Protein AF-A0A2K4W4Q0-F1 (afdb_monomer)

Mean predicted aligned error: 4.91 Å

Nearest PDB structures (foldseek):
  5owv-assembly1_D  TM=2.618E-01  e=3.590E+00  Campylobacter jejuni
  6npe-assembly1_B  TM=1.685E-01  e=2.615E+00  Homo sapiens
  5j5s-assembly2_B  TM=1.802E-01  e=4.928E+00  Gallus gallus
  4j0d-assembly1_A  TM=1.577E-01  e=2.615E+00  Lactiplantibacillus plantarum
  5d10-assembly2_B  TM=1.832E-01  e=9.896E+00  Gallus gallus

Secondary structure (DSSP, 8-state):
-PPPHHHHHHHHHHHHHHHHHHHHTEEEEEEEEPPPTTS-TT--EEEEEEEEEEEEE-TTS-EEEEEEPGGGS-HHHHHHTT---HHHHHHHHHHHHHHHHHHHHHHTT-------S-HHHHT--PPPPPP-HHHHHHHHHTT---HHHHHHHHHHHHHHHHTT-

Sequence (165 aa):
MFATVEDARQELASAFGIELATRYGVAVDLAIHLPNREGDNRNHHAFVMTTTRQVSRDATGLLVMGEKSTIELSDTKRRSVGLGSAADEVVAIRRLWEQMANRALENAGSDARIDSRSLKAQGLDREATMHLGPVASDMERRGKASDRGDGNRKVAVNNAMLEQI

Foldseek 3Di:
DDQDPVSLVVVLQVVLLVVCCVQQQWDWDKDWDQDDPLDPRVPTDMDIDTDQFHWDADPVRDIDGDHGGLLNDQQVVCVVVPHHGNVVVVVVSLVVSQVSVQVSCVVVVHPDGDDSDDCVVVVHPQDDADDCPDVQRVCVSVVHHDPSNVRRVVSVVVRVVVVVD

Radius of gyration: 20.34 Å; Cα contacts (8 Å, |Δi|>4): 170; chains: 1; bounding box: 58×45×54 Å

Solvent-accessible surface area (backbone atoms only — not comparable to full-atom values): 9699 Å² total; per-residue (Å²): 134,84,81,47,74,66,54,52,50,52,48,52,54,50,53,52,45,49,52,51,22,66,75,44,36,25,50,66,50,78,48,80,43,76,37,49,91,90,52,64,76,79,56,64,49,68,51,77,48,64,52,63,28,18,53,48,63,50,99,89,64,48,81,44,80,59,57,67,17,70,72,71,42,54,50,71,59,25,45,77,72,77,41,68,45,46,66,56,48,54,52,50,52,41,49,50,49,28,53,54,51,34,50,52,29,49,77,70,73,42,89,68,77,65,72,75,62,52,49,70,79,71,71,44,95,57,70,80,70,69,86,56,56,73,67,42,49,52,35,47,73,73,74,33,90,34,76,54,56,54,50,35,54,50,39,51,54,54,43,58,56,62,76,73,113

InterPro domains:
  IPR005053 MobA/MobL protein [PF03389] (7-142)

Organism: NCBI:txid663959

pLDDT: mean 93.82, std 7.52, range [46.88, 98.62]

Structure (mmCIF, N/CA/C/O backbone):
data_AF-A0A2K4W4Q0-F1
#
_entry.id   AF-A0A2K4W4Q0-F1
#
loop_
_atom_site.group_PDB
_atom_site.id
_atom_site.type_symbol
_atom_site.label_atom_id
_atom_site.label_alt_id
_atom_site.label_comp_id
_atom_site.label_asym_id
_atom_site.label_entity_id
_atom_site.label_seq_id
_atom_site.pdbx_PDB_ins_code
_atom_site.Cartn_x
_atom_site.Cartn_y
_atom_site.Cartn_z
_atom_site.occupancy
_atom_site.B_iso_or_equiv
_atom_site.auth_seq_id
_atom_site.auth_comp_id
_atom_site.auth_asym_id
_atom_site.auth_atom_id
_atom_site.pdbx_PDB_model_num
ATOM 1 N N . MET A 1 1 ? -5.217 -29.622 -6.051 1.00 46.88 1 MET A N 1
ATOM 2 C CA . MET A 1 1 ? -5.538 -28.570 -7.036 1.00 46.88 1 MET A CA 1
ATOM 3 C C . MET A 1 1 ? -4.560 -27.441 -6.760 1.00 46.88 1 MET A C 1
ATOM 5 O O . MET A 1 1 ? -4.504 -27.018 -5.615 1.00 46.88 1 MET A O 1
ATOM 9 N N . PHE A 1 2 ? -3.690 -27.081 -7.705 1.00 56.66 2 PHE A N 1
ATOM 10 C CA . PHE A 1 2 ? -2.731 -25.987 -7.497 1.00 56.66 2 PHE A CA 1
ATOM 11 C C . PHE A 1 2 ? -3.474 -24.653 -7.640 1.00 56.66 2 PHE A C 1
ATOM 13 O O . PHE A 1 2 ? -4.250 -24.512 -8.585 1.00 56.66 2 PHE A O 1
ATOM 20 N N . ALA A 1 3 ? -3.282 -23.723 -6.700 1.00 67.31 3 ALA A N 1
ATOM 21 C CA . ALA A 1 3 ? -3.865 -22.385 -6.779 1.00 67.31 3 ALA A CA 1
ATOM 22 C C . ALA A 1 3 ? -3.334 -21.657 -8.023 1.00 67.31 3 ALA A C 1
ATOM 24 O O . ALA A 1 3 ? -2.145 -21.748 -8.341 1.00 67.31 3 ALA A O 1
ATOM 25 N N . THR A 1 4 ? -4.210 -20.967 -8.750 1.00 82.94 4 THR A N 1
ATOM 26 C CA . THR A 1 4 ? -3.806 -20.149 -9.897 1.00 82.94 4 THR A CA 1
ATOM 27 C C . THR A 1 4 ? -3.164 -18.840 -9.429 1.00 82.94 4 THR A C 1
ATOM 29 O O . THR A 1 4 ? -3.275 -18.444 -8.270 1.00 82.94 4 THR A O 1
ATOM 32 N N . VAL A 1 5 ? -2.500 -18.123 -10.341 1.00 78.94 5 VAL A N 1
ATOM 33 C CA . VAL A 1 5 ? -1.962 -16.783 -10.038 1.00 78.94 5 VAL A CA 1
ATOM 34 C C . VAL A 1 5 ? -3.079 -15.805 -9.649 1.00 78.94 5 VAL A C 1
ATOM 36 O O . VAL A 1 5 ? -2.856 -14.939 -8.807 1.00 78.94 5 VAL A O 1
ATOM 39 N N . GLU A 1 6 ? -4.273 -15.942 -10.231 1.00 82.38 6 GLU A N 1
ATOM 40 C CA . GLU A 1 6 ? -5.430 -15.117 -9.865 1.00 82.38 6 GLU A CA 1
ATOM 41 C C . GLU A 1 6 ? -5.891 -15.422 -8.434 1.00 82.38 6 GLU A C 1
ATOM 43 O O . GLU A 1 6 ? -6.059 -14.497 -7.639 1.00 82.38 6 GLU A O 1
ATOM 48 N N . ASP A 1 7 ? -5.965 -16.708 -8.069 1.00 86.94 7 ASP A N 1
ATOM 49 C CA . ASP A 1 7 ? -6.290 -17.129 -6.700 1.00 86.94 7 ASP A CA 1
ATOM 50 C C . ASP A 1 7 ? -5.276 -16.559 -5.696 1.00 86.94 7 ASP A C 1
ATOM 52 O O . ASP A 1 7 ? -5.662 -16.017 -4.663 1.00 86.94 7 ASP A O 1
ATOM 56 N N . ALA A 1 8 ? -3.981 -16.588 -6.031 1.00 91.50 8 ALA A N 1
ATOM 57 C CA . ALA A 1 8 ? -2.923 -16.039 -5.183 1.00 91.50 8 ALA A CA 1
ATOM 58 C C . ALA A 1 8 ? -3.021 -14.509 -5.014 1.00 91.50 8 ALA A C 1
ATOM 60 O O . ALA A 1 8 ? -2.744 -13.980 -3.934 1.00 91.50 8 ALA A O 1
ATOM 61 N N . ARG A 1 9 ? -3.434 -13.770 -6.056 1.00 92.81 9 ARG A N 1
ATOM 62 C CA . ARG A 1 9 ? -3.687 -12.319 -5.956 1.00 92.81 9 ARG A CA 1
ATOM 63 C C . ARG A 1 9 ? -4.874 -12.028 -5.050 1.00 92.81 9 ARG A C 1
ATOM 65 O O . ARG A 1 9 ? -4.779 -11.140 -4.200 1.00 92.81 9 ARG A O 1
ATOM 72 N N . GLN A 1 10 ? -5.969 -12.766 -5.226 1.00 94.69 10 GLN A N 1
ATOM 73 C CA . GLN A 1 10 ? -7.157 -12.627 -4.393 1.00 94.69 10 GLN A CA 1
ATOM 74 C C . GLN A 1 10 ? -6.855 -12.950 -2.930 1.00 94.69 10 GLN A C 1
ATOM 76 O O . GLN A 1 10 ? -7.266 -12.197 -2.045 1.00 94.69 10 GLN A O 1
ATOM 81 N N . GLU A 1 11 ? -6.103 -14.017 -2.674 1.00 96.12 11 GLU A N 1
ATOM 82 C CA . GLU A 1 11 ? -5.683 -14.414 -1.335 1.00 96.12 11 GLU A CA 1
ATOM 83 C C . GLU A 1 11 ? -4.823 -13.331 -0.674 1.00 96.12 11 GLU A C 1
ATOM 85 O O . GLU A 1 11 ? -5.154 -12.883 0.423 1.00 96.12 11 GLU A O 1
ATOM 90 N N . LEU A 1 12 ? -3.783 -12.833 -1.356 1.00 97.56 12 LEU A N 1
ATOM 91 C CA . LEU A 1 12 ? -2.916 -11.774 -0.830 1.00 97.56 12 LEU A CA 1
ATOM 92 C C . LEU A 1 12 ? -3.702 -10.495 -0.505 1.00 97.56 12 LEU A C 1
ATOM 94 O O . LEU A 1 12 ? -3.528 -9.914 0.569 1.00 97.56 12 LEU A O 1
ATOM 98 N N . ALA A 1 13 ? -4.567 -10.048 -1.419 1.00 97.62 13 ALA A N 1
ATOM 99 C CA . ALA A 1 13 ? -5.358 -8.836 -1.226 1.00 97.62 13 ALA A CA 1
ATOM 100 C C . ALA A 1 13 ? -6.370 -8.992 -0.076 1.00 97.62 13 ALA A C 1
ATOM 102 O O . ALA A 1 13 ? -6.521 -8.082 0.741 1.00 97.62 13 ALA A O 1
ATOM 103 N N . SER A 1 14 ? -7.012 -10.161 0.028 1.00 97.75 14 SER A N 1
ATOM 104 C CA . SER A 1 14 ? -7.953 -10.478 1.111 1.00 97.75 14 SER A CA 1
ATOM 105 C C . SER A 1 14 ? -7.244 -10.549 2.460 1.00 97.75 14 SER A C 1
ATOM 107 O O . SER A 1 14 ? -7.706 -9.944 3.425 1.00 97.75 14 SER A O 1
ATOM 109 N N . ALA A 1 15 ? -6.093 -11.222 2.523 1.00 98.31 15 ALA A N 1
ATOM 110 C CA . ALA A 1 15 ? -5.276 -11.302 3.728 1.00 98.31 15 ALA A CA 1
ATOM 111 C C . ALA A 1 15 ? -4.837 -9.908 4.191 1.00 98.31 15 ALA A C 1
ATOM 113 O O . ALA A 1 15 ? -4.958 -9.587 5.370 1.00 98.31 15 ALA A O 1
ATOM 114 N N . PHE A 1 16 ? -4.401 -9.043 3.271 1.00 98.62 16 PHE A N 1
ATOM 115 C CA . PHE A 1 16 ? -4.043 -7.667 3.611 1.00 98.62 16 PHE A CA 1
ATOM 116 C C . PHE A 1 16 ? -5.245 -6.876 4.146 1.00 98.62 16 PHE A C 1
ATOM 118 O O . PHE A 1 16 ? -5.125 -6.181 5.153 1.00 98.62 16 PHE A O 1
ATOM 125 N N . GLY A 1 17 ? -6.425 -7.024 3.535 1.00 98.44 17 GLY A N 1
ATOM 126 C CA . GLY A 1 17 ? -7.665 -6.438 4.050 1.00 98.44 17 GLY A CA 1
ATOM 127 C C . GLY A 1 17 ? -8.005 -6.912 5.469 1.00 98.44 17 GLY A C 1
ATOM 128 O O . GLY A 1 17 ? -8.353 -6.095 6.321 1.00 98.44 17 GLY A O 1
ATOM 129 N N . ILE A 1 18 ? -7.841 -8.207 5.755 1.00 98.50 18 ILE A N 1
ATOM 130 C CA . ILE A 1 18 ? -8.062 -8.795 7.086 1.00 98.50 18 ILE A CA 1
ATOM 131 C C . ILE A 1 18 ? -7.073 -8.239 8.117 1.00 98.50 18 ILE A C 1
ATOM 133 O O . ILE A 1 18 ? -7.482 -7.920 9.235 1.00 98.50 18 ILE A O 1
ATOM 137 N N . GLU A 1 19 ? -5.800 -8.075 7.757 1.00 98.50 19 GLU A N 1
ATOM 138 C CA . GLU A 1 19 ? -4.798 -7.461 8.635 1.00 98.50 19 GLU A CA 1
ATOM 139 C C . GLU A 1 19 ? -5.187 -6.024 9.007 1.00 98.50 19 GLU A C 1
ATOM 141 O O . GLU A 1 19 ? -5.144 -5.649 10.179 1.00 98.50 19 GLU A O 1
ATOM 146 N N . LEU A 1 20 ? -5.649 -5.221 8.040 1.00 98.31 20 LEU A N 1
ATOM 147 C CA . LEU A 1 20 ? -6.124 -3.859 8.313 1.00 98.31 20 LEU A CA 1
ATOM 148 C C . LEU A 1 20 ? -7.388 -3.857 9.185 1.00 98.31 20 LEU A C 1
ATOM 150 O O . LEU A 1 20 ? -7.468 -3.082 10.142 1.00 98.31 20 LEU A O 1
ATOM 154 N N . ALA A 1 21 ? -8.351 -4.736 8.891 1.00 98.19 21 ALA A N 1
ATOM 155 C CA . ALA A 1 21 ? -9.571 -4.890 9.682 1.00 98.19 21 ALA A CA 1
ATOM 156 C C . ALA A 1 21 ? -9.245 -5.239 11.141 1.00 98.19 21 ALA A C 1
ATOM 158 O O . ALA A 1 21 ? -9.749 -4.600 12.062 1.00 98.19 21 ALA A O 1
ATOM 159 N N . THR A 1 22 ? -8.345 -6.201 11.347 1.00 97.75 22 THR A N 1
ATOM 160 C CA . THR A 1 22 ? -7.919 -6.674 12.670 1.00 97.75 22 THR A CA 1
ATOM 161 C C . THR A 1 22 ? -7.158 -5.592 13.426 1.00 97.75 22 THR A C 1
ATOM 163 O O . THR A 1 22 ? -7.452 -5.312 14.587 1.00 97.75 22 THR A O 1
ATOM 166 N N . ARG A 1 23 ? -6.202 -4.939 12.761 1.00 96.88 23 ARG A N 1
ATOM 167 C CA . ARG A 1 23 ? -5.330 -3.931 13.368 1.00 96.88 23 ARG A CA 1
ATOM 168 C C . ARG A 1 23 ? -6.079 -2.677 13.799 1.00 96.88 23 ARG A C 1
ATOM 170 O O . ARG A 1 23 ? -5.764 -2.107 14.842 1.00 96.88 23 ARG A O 1
ATOM 177 N N . TYR A 1 24 ? -7.038 -2.226 12.993 1.00 97.31 24 TYR A N 1
ATOM 178 C CA . TYR A 1 24 ? -7.739 -0.963 13.231 1.00 97.31 24 TYR A CA 1
ATOM 179 C C . TYR A 1 24 ? -9.161 -1.139 13.758 1.00 97.31 24 TYR A C 1
ATOM 181 O O . TYR A 1 24 ? -9.772 -0.143 14.145 1.00 97.31 24 TYR A O 1
ATOM 189 N N . GLY A 1 25 ? -9.675 -2.370 13.805 1.00 97.88 25 GLY A N 1
ATOM 190 C CA . GLY A 1 25 ? -11.046 -2.685 14.201 1.00 97.88 25 GLY A CA 1
ATOM 191 C C . GLY A 1 25 ? -12.087 -2.182 13.202 1.00 97.88 25 GLY A C 1
ATOM 192 O O . GLY A 1 25 ? -13.197 -1.868 13.609 1.00 97.88 25 GLY A O 1
ATOM 193 N N . VAL A 1 26 ? -11.730 -2.020 11.928 1.00 98.19 26 VAL A N 1
ATOM 194 C CA . VAL A 1 26 ? -12.567 -1.392 10.888 1.00 98.19 26 VAL A CA 1
ATOM 195 C C . VAL A 1 26 ? -13.234 -2.435 9.997 1.00 98.19 26 VAL A C 1
ATOM 197 O O . VAL A 1 26 ? -12.730 -3.547 9.850 1.00 98.19 26 VAL A O 1
ATOM 200 N N . ALA A 1 27 ? -14.342 -2.064 9.352 1.00 97.75 27 ALA A N 1
ATOM 201 C CA . ALA A 1 27 ? -14.829 -2.825 8.207 1.00 97.75 27 ALA A CA 1
ATOM 202 C C . ALA A 1 27 ? -14.011 -2.457 6.963 1.00 97.75 27 ALA A C 1
ATOM 204 O O . ALA A 1 27 ? -13.596 -1.305 6.804 1.00 97.75 27 ALA A O 1
ATOM 205 N N . VAL A 1 28 ? -13.797 -3.442 6.092 1.00 98.25 28 VAL A N 1
ATOM 206 C CA . VAL A 1 28 ? -13.009 -3.309 4.866 1.00 98.25 28 VAL A CA 1
ATOM 207 C C . VAL A 1 28 ? -13.844 -3.778 3.684 1.00 98.25 28 VAL A C 1
ATOM 209 O O . VAL A 1 28 ? -14.395 -4.876 3.708 1.00 98.25 28 VAL A O 1
ATOM 212 N N . ASP A 1 29 ? -13.915 -2.936 2.663 1.00 98.25 29 ASP A N 1
ATOM 213 C CA . ASP A 1 29 ? -14.424 -3.255 1.337 1.00 98.25 29 ASP A CA 1
ATOM 214 C C . ASP A 1 29 ? -13.232 -3.390 0.378 1.00 98.25 29 ASP A C 1
ATOM 216 O O . ASP A 1 29 ? -12.337 -2.537 0.357 1.00 98.25 29 ASP A O 1
ATOM 220 N N . LEU A 1 30 ? -13.189 -4.492 -0.369 1.00 97.75 30 LEU A N 1
ATOM 221 C CA . LEU A 1 30 ? -12.066 -4.879 -1.218 1.00 97.75 30 LEU A CA 1
ATOM 222 C C . LEU A 1 30 ? -12.554 -5.110 -2.648 1.00 97.75 30 LEU A C 1
ATOM 224 O O . LEU A 1 30 ? -13.323 -6.034 -2.905 1.00 97.75 30 LEU A O 1
ATOM 228 N N . ALA A 1 31 ? -12.027 -4.328 -3.589 1.00 97.00 31 ALA A N 1
ATOM 229 C CA . ALA A 1 31 ? -12.278 -4.498 -5.016 1.00 97.00 31 ALA A CA 1
ATOM 230 C C . ALA A 1 31 ? -10.966 -4.767 -5.756 1.00 97.00 31 ALA A C 1
ATOM 232 O O . ALA A 1 31 ? -10.075 -3.919 -5.782 1.00 97.00 31 ALA A O 1
ATOM 233 N N . ILE A 1 32 ? -10.843 -5.946 -6.368 1.00 94.12 32 ILE A N 1
ATOM 234 C CA . ILE A 1 32 ? -9.663 -6.353 -7.140 1.00 94.12 32 ILE A CA 1
ATOM 235 C C . ILE A 1 32 ? -9.952 -6.126 -8.618 1.00 94.12 32 ILE A C 1
ATOM 237 O O . ILE A 1 32 ? -10.963 -6.590 -9.142 1.00 94.12 32 ILE A O 1
ATOM 241 N N . HIS A 1 33 ? -9.082 -5.380 -9.288 1.00 91.94 33 HIS A N 1
ATOM 242 C CA . HIS A 1 33 ? -9.261 -4.978 -10.673 1.00 91.94 33 HIS A CA 1
ATOM 243 C C . HIS A 1 33 ? -8.250 -5.665 -11.583 1.00 91.94 33 HIS A C 1
ATOM 245 O O . HIS A 1 33 ? -7.041 -5.697 -11.322 1.00 91.94 33 HIS A O 1
ATOM 251 N N . LEU A 1 34 ? -8.764 -6.139 -12.715 1.00 90.31 34 LEU A N 1
ATOM 252 C CA . LEU A 1 34 ? -7.935 -6.552 -13.831 1.00 90.31 34 LEU A CA 1
ATOM 253 C C . LEU A 1 34 ? -7.283 -5.327 -14.497 1.00 90.31 34 LEU A C 1
ATOM 255 O O . LEU A 1 34 ? -7.840 -4.222 -14.467 1.00 90.31 34 LEU A O 1
ATOM 259 N N . PRO A 1 35 ? -6.116 -5.513 -15.131 1.00 88.88 35 PRO A N 1
ATOM 260 C CA . PRO A 1 35 ? -5.496 -4.498 -15.962 1.00 88.88 35 PRO A CA 1
ATOM 261 C C . PRO A 1 35 ? -6.463 -3.968 -17.025 1.00 88.88 35 PRO A C 1
ATOM 263 O O . PRO A 1 35 ? -7.280 -4.704 -17.581 1.00 88.88 35 PRO A O 1
ATOM 266 N N . ASN A 1 36 ? -6.347 -2.679 -17.348 1.00 83.19 36 ASN A N 1
ATOM 267 C CA . ASN A 1 36 ? -7.128 -2.105 -18.439 1.00 83.19 36 ASN A CA 1
ATOM 268 C C . ASN A 1 36 ? -6.695 -2.739 -19.772 1.00 83.19 36 ASN A C 1
ATOM 270 O O . ASN A 1 36 ? -5.503 -2.790 -20.068 1.00 83.19 36 ASN A O 1
ATOM 274 N N . ARG A 1 37 ? -7.666 -3.154 -20.596 1.00 80.12 37 ARG A N 1
ATOM 275 C CA . ARG A 1 37 ? -7.444 -3.759 -21.920 1.00 80.12 37 ARG A CA 1
ATOM 276 C C . ARG A 1 37 ? -6.587 -2.898 -22.856 1.00 80.12 37 ARG A C 1
ATOM 278 O O . ARG A 1 37 ? -5.877 -3.437 -23.693 1.00 80.12 37 ARG A O 1
ATOM 285 N N . GLU A 1 38 ? -6.671 -1.579 -22.727 1.00 78.62 38 GLU A N 1
ATOM 286 C CA . GLU A 1 38 ? -5.914 -0.611 -23.536 1.00 78.62 38 GLU A CA 1
ATOM 287 C C . GLU A 1 38 ? -4.715 -0.012 -22.780 1.00 78.62 38 GLU A C 1
ATOM 289 O O . GLU A 1 38 ? -4.084 0.934 -23.254 1.00 78.62 38 GLU A O 1
ATOM 294 N N . GLY A 1 39 ? -4.436 -0.504 -21.571 1.00 74.88 39 GLY A N 1
ATOM 295 C CA . GLY A 1 39 ? -3.323 -0.076 -20.731 1.00 74.88 39 GLY A CA 1
ATOM 296 C C . GLY A 1 39 ? -2.232 -1.138 -20.618 1.00 74.88 39 GLY A C 1
ATOM 297 O O . GLY A 1 39 ? -2.196 -2.112 -21.364 1.00 74.88 39 GLY A O 1
ATOM 298 N N . ASP A 1 40 ? -1.337 -0.947 -19.651 1.00 80.2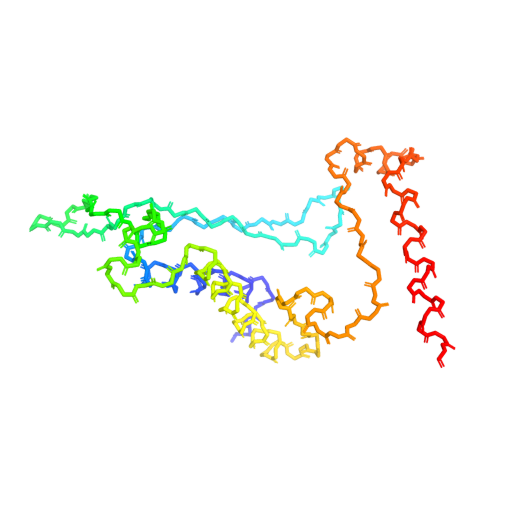5 40 ASP A N 1
ATOM 299 C CA . ASP A 1 40 ? -0.348 -1.964 -19.300 1.00 80.25 40 ASP A CA 1
ATOM 300 C C . ASP A 1 40 ? -1.058 -3.182 -18.691 1.00 80.25 40 ASP A C 1
ATOM 302 O O . ASP A 1 40 ? -1.660 -3.084 -17.617 1.00 80.25 40 ASP A O 1
ATOM 306 N N . ASN A 1 41 ? -0.965 -4.326 -19.370 1.00 86.12 41 ASN A N 1
ATOM 307 C CA . ASN A 1 41 ? -1.592 -5.583 -18.965 1.00 86.12 41 ASN A CA 1
ATOM 308 C C . ASN A 1 41 ? -0.968 -6.210 -17.705 1.00 86.12 41 ASN A C 1
ATOM 310 O O . ASN A 1 41 ? -1.410 -7.268 -17.272 1.00 86.12 41 ASN A O 1
ATOM 314 N N . ARG A 1 42 ? 0.046 -5.579 -17.104 1.00 86.50 42 ARG A N 1
ATOM 315 C CA . ARG A 1 42 ? 0.665 -6.009 -15.843 1.00 86.50 42 ARG A CA 1
ATOM 316 C C . ARG A 1 42 ? 0.070 -5.307 -14.623 1.00 86.50 42 ARG A C 1
ATOM 318 O O . ARG A 1 42 ? 0.288 -5.765 -13.503 1.00 86.50 42 ARG A O 1
ATOM 325 N N . ASN A 1 43 ? -0.677 -4.214 -14.807 1.00 89.12 43 ASN A N 1
ATOM 326 C CA . ASN A 1 43 ? -1.163 -3.363 -13.715 1.00 89.12 43 ASN A CA 1
ATOM 327 C C . ASN A 1 43 ? -2.421 -3.921 -13.014 1.00 89.12 43 ASN A C 1
ATOM 329 O O . ASN A 1 43 ? -3.493 -3.309 -13.032 1.00 89.12 43 ASN A O 1
ATOM 333 N N . HIS A 1 44 ? -2.284 -5.091 -12.390 1.00 91.88 44 HIS A N 1
ATOM 334 C CA . HIS A 1 44 ? -3.272 -5.613 -11.445 1.00 91.88 44 HIS A CA 1
ATOM 335 C C . HIS A 1 44 ? -3.214 -4.792 -10.155 1.00 91.88 44 HIS A C 1
ATOM 337 O O . HIS A 1 44 ? -2.140 -4.619 -9.578 1.00 91.88 44 HIS A O 1
ATOM 343 N N . HIS A 1 45 ? -4.358 -4.300 -9.693 1.00 94.31 45 HIS A N 1
ATOM 344 C CA . HIS A 1 45 ? -4.438 -3.459 -8.502 1.00 94.31 45 HIS A CA 1
ATOM 345 C C . HIS A 1 45 ? -5.720 -3.739 -7.728 1.00 94.31 45 HIS A C 1
ATOM 347 O O . HIS A 1 45 ? -6.682 -4.275 -8.272 1.00 94.31 45 HIS A O 1
ATOM 353 N N . ALA A 1 46 ? -5.727 -3.366 -6.452 1.00 96.06 46 ALA A N 1
ATOM 354 C CA . ALA A 1 46 ? -6.900 -3.476 -5.604 1.00 96.06 46 ALA A CA 1
ATOM 355 C C . ALA A 1 46 ? -7.194 -2.139 -4.924 1.00 96.06 46 ALA A C 1
ATOM 357 O O . ALA A 1 46 ? -6.279 -1.427 -4.503 1.00 96.06 46 ALA A O 1
ATOM 358 N N . PHE A 1 47 ? -8.477 -1.821 -4.803 1.00 97.44 47 PHE A N 1
ATOM 359 C CA . PHE A 1 47 ? -8.970 -0.774 -3.926 1.00 97.44 47 PHE A CA 1
ATOM 360 C C . PHE A 1 47 ? -9.344 -1.400 -2.589 1.00 97.44 47 PHE A C 1
ATOM 362 O O . PHE A 1 47 ? -10.112 -2.357 -2.543 1.00 97.44 47 PHE A O 1
ATOM 369 N N . VAL A 1 48 ? -8.787 -0.847 -1.512 1.00 97.56 48 VAL A N 1
ATOM 370 C CA . VAL A 1 48 ? -9.082 -1.245 -0.135 1.00 97.56 48 VAL A CA 1
ATOM 371 C C . VAL A 1 48 ? -9.681 -0.035 0.560 1.00 97.56 48 VAL A C 1
ATOM 373 O O . VAL A 1 48 ? -8.972 0.918 0.883 1.00 97.56 48 VAL A O 1
ATOM 376 N N . MET A 1 49 ? -10.996 -0.039 0.729 1.00 98.12 49 MET A N 1
ATOM 377 C CA . MET A 1 49 ? -11.722 1.035 1.392 1.00 98.12 49 MET A CA 1
ATOM 378 C C . MET A 1 49 ? -12.056 0.598 2.811 1.00 98.12 49 MET A C 1
ATOM 380 O O . MET A 1 49 ? -12.596 -0.482 3.025 1.00 98.12 49 MET A O 1
ATOM 384 N N . THR A 1 50 ? -11.745 1.439 3.791 1.00 98.25 50 THR A N 1
ATOM 385 C CA . THR A 1 50 ? -12.010 1.139 5.198 1.00 98.25 50 THR A CA 1
ATOM 386 C C . THR A 1 50 ? -12.996 2.132 5.782 1.00 98.25 50 THR A C 1
ATOM 388 O O . THR A 1 50 ? -13.013 3.307 5.407 1.00 98.25 50 THR A O 1
ATOM 391 N N . THR A 1 51 ? -13.789 1.702 6.758 1.00 98.25 51 THR A N 1
ATOM 392 C CA . THR A 1 51 ? -14.526 2.653 7.594 1.00 98.25 51 THR A CA 1
ATOM 393 C C . THR A 1 51 ? -13.548 3.511 8.399 1.00 98.25 51 THR A C 1
ATOM 395 O O . THR A 1 51 ? -12.490 3.050 8.819 1.00 98.25 51 THR A O 1
ATOM 398 N N . THR A 1 52 ? -13.908 4.769 8.665 1.00 97.94 52 THR A N 1
ATOM 399 C CA . THR A 1 52 ? -13.094 5.666 9.513 1.00 97.94 52 THR A CA 1
ATOM 400 C C . THR A 1 52 ? -13.305 5.427 11.011 1.00 97.94 52 THR A C 1
ATOM 402 O O . THR A 1 52 ? -12.627 6.000 11.867 1.00 97.94 52 THR A O 1
ATOM 405 N N . ARG A 1 53 ? -14.286 4.586 11.345 1.00 98.44 53 ARG A N 1
ATOM 406 C CA . ARG A 1 53 ? -14.645 4.187 12.702 1.00 98.44 53 ARG A CA 1
ATOM 407 C C . ARG A 1 53 ? -14.506 2.690 12.863 1.00 98.44 53 ARG A C 1
ATOM 409 O O . ARG A 1 53 ? -14.657 1.935 11.899 1.00 98.44 53 ARG A O 1
ATOM 416 N N . GLN A 1 54 ? -14.238 2.301 14.099 1.00 98.44 54 GLN A N 1
ATOM 417 C CA . GLN A 1 54 ? -14.265 0.912 14.505 1.00 98.44 54 GLN A CA 1
ATOM 418 C C . GLN A 1 54 ? -15.675 0.349 14.353 1.00 98.44 54 GLN A C 1
ATOM 420 O O . GLN A 1 54 ? -16.655 1.075 14.521 1.00 98.44 54 GLN A O 1
ATOM 425 N N . VAL A 1 55 ? -15.772 -0.935 14.042 1.00 98.00 55 VAL A N 1
ATOM 426 C CA . VAL A 1 55 ? -17.032 -1.648 13.877 1.00 98.00 55 VAL A CA 1
ATOM 427 C C . VAL A 1 55 ? -17.076 -2.794 14.874 1.00 98.00 55 VAL A C 1
ATOM 429 O O . VAL A 1 55 ? -16.121 -3.554 15.017 1.00 98.00 55 VAL A O 1
ATOM 432 N N . SER A 1 56 ? -18.200 -2.929 15.564 1.00 96.88 56 SER A N 1
ATOM 433 C CA . SER A 1 56 ? -18.483 -4.047 16.462 1.00 96.88 56 SER A CA 1
ATOM 434 C C . SER A 1 56 ? -19.912 -4.538 16.248 1.00 96.88 56 SER A C 1
ATOM 436 O O . SER A 1 56 ? -20.644 -4.000 15.414 1.00 96.88 56 SER A O 1
ATOM 438 N N . ARG A 1 57 ? -20.307 -5.593 16.966 1.00 97.25 57 ARG A N 1
ATOM 439 C CA . ARG A 1 57 ? -21.699 -6.048 17.018 1.00 97.25 57 ARG A CA 1
ATOM 440 C C . ARG A 1 57 ? -22.317 -5.660 18.352 1.00 97.25 57 ARG A C 1
ATOM 442 O O . ARG A 1 57 ? -21.671 -5.811 19.388 1.00 97.25 57 ARG A O 1
ATOM 449 N N . ASP A 1 58 ? -23.551 -5.177 18.322 1.00 96.62 58 ASP A N 1
ATOM 450 C CA . ASP A 1 58 ? -24.339 -4.974 19.535 1.00 96.62 58 ASP A CA 1
ATOM 451 C C . ASP A 1 58 ? -24.895 -6.304 20.087 1.00 96.62 58 ASP A C 1
ATOM 453 O O . ASP A 1 58 ? -24.652 -7.382 19.538 1.00 96.62 58 ASP A O 1
ATOM 457 N N . ALA A 1 59 ? -25.665 -6.235 21.178 1.00 96.62 59 ALA A N 1
ATOM 458 C CA . ALA A 1 59 ? -26.262 -7.411 21.817 1.00 96.62 59 ALA A CA 1
ATOM 459 C C . ALA A 1 59 ? -27.253 -8.180 20.918 1.00 96.62 59 ALA A C 1
ATOM 461 O O . ALA A 1 59 ? -27.536 -9.346 21.181 1.00 96.62 59 ALA A O 1
ATOM 462 N N . THR A 1 60 ? -27.777 -7.546 19.866 1.00 96.62 60 THR A N 1
ATOM 463 C CA . THR A 1 60 ? -28.668 -8.171 18.874 1.00 96.62 60 THR A CA 1
ATOM 464 C C . THR A 1 60 ? -27.899 -8.769 17.693 1.00 96.62 60 THR A C 1
ATOM 466 O O . THR A 1 60 ? -28.478 -9.454 16.852 1.00 96.62 60 THR A O 1
ATOM 469 N N . GLY A 1 61 ? -26.585 -8.535 17.629 1.00 95.44 61 GLY A N 1
ATOM 470 C CA . GLY A 1 61 ? -25.715 -8.973 16.548 1.00 95.44 61 GLY A CA 1
ATOM 471 C C . GLY A 1 61 ? -25.629 -7.992 15.377 1.00 95.44 61 GLY A C 1
ATOM 472 O O . GLY A 1 61 ? -24.937 -8.303 14.402 1.00 95.44 61 GLY A O 1
ATOM 473 N N . LEU A 1 62 ? -26.278 -6.825 15.441 1.00 96.62 62 LEU A N 1
ATOM 474 C CA . LEU A 1 62 ? -26.211 -5.806 14.392 1.00 96.62 62 LEU A CA 1
ATOM 475 C C . LEU A 1 62 ? -24.873 -5.067 14.431 1.00 96.62 62 LEU A C 1
ATOM 477 O O . LEU A 1 62 ? -24.325 -4.808 15.501 1.00 96.62 62 LEU A O 1
ATOM 481 N N . LEU A 1 63 ? -24.342 -4.734 13.249 1.00 95.06 63 LEU A N 1
ATOM 482 C CA . LEU A 1 63 ? -23.113 -3.950 13.146 1.00 95.06 63 LEU A CA 1
ATOM 483 C C . LEU A 1 63 ? -23.370 -2.510 13.594 1.00 95.06 63 LEU A C 1
ATOM 485 O O . LEU A 1 63 ? -24.301 -1.861 13.117 1.00 95.06 63 LEU A O 1
ATOM 489 N N . VAL A 1 64 ? -22.499 -2.005 14.461 1.00 97.31 64 VAL A N 1
ATOM 490 C CA . VAL A 1 64 ? -22.535 -0.634 14.971 1.00 97.31 64 VAL A CA 1
ATOM 491 C C . VAL A 1 64 ? -21.172 0.033 14.814 1.00 97.31 64 VAL A C 1
ATOM 493 O O . VAL A 1 64 ? -20.129 -0.614 14.906 1.00 97.31 64 VAL A O 1
ATOM 496 N N . MET A 1 65 ? -21.190 1.343 14.560 1.00 98.00 65 MET A N 1
ATOM 497 C CA . MET A 1 65 ? -19.984 2.169 14.459 1.00 98.00 65 MET A CA 1
ATOM 498 C C . MET A 1 65 ? -19.595 2.692 15.841 1.00 98.00 65 MET A C 1
ATOM 500 O O . MET A 1 65 ? -20.415 3.292 16.532 1.00 98.00 65 MET A O 1
ATOM 504 N N . GLY A 1 66 ? -18.336 2.502 16.214 1.00 97.31 66 GLY A N 1
ATOM 505 C CA . GLY A 1 66 ? -17.758 2.967 17.467 1.00 97.31 66 GLY A CA 1
ATOM 506 C C . GLY A 1 66 ? -16.887 4.212 17.304 1.00 97.31 66 GLY A C 1
ATOM 507 O O . GLY A 1 66 ? -17.157 5.123 16.511 1.00 97.31 66 GLY A O 1
ATOM 508 N N . GLU A 1 67 ? -15.811 4.246 18.083 1.00 97.19 67 GLU A N 1
ATOM 509 C CA . GLU A 1 67 ? -14.823 5.321 18.064 1.00 97.19 67 GLU A CA 1
ATOM 510 C C . GLU A 1 67 ? -14.101 5.430 16.718 1.00 97.19 67 GLU A C 1
ATOM 512 O O . GLU A 1 67 ? -14.101 4.508 15.899 1.00 97.19 67 GLU A O 1
ATOM 517 N N . LYS A 1 68 ? -13.471 6.585 16.478 1.00 97.81 68 LYS A N 1
ATOM 518 C CA . LYS A 1 68 ? -12.575 6.738 15.326 1.00 97.81 68 LYS A CA 1
ATOM 519 C C . LYS A 1 68 ? -11.463 5.693 15.396 1.00 97.81 68 LYS A C 1
ATOM 521 O O . LYS A 1 68 ? -10.873 5.493 16.459 1.00 97.81 68 LYS A O 1
ATOM 526 N N . SER A 1 69 ? -11.160 5.062 14.26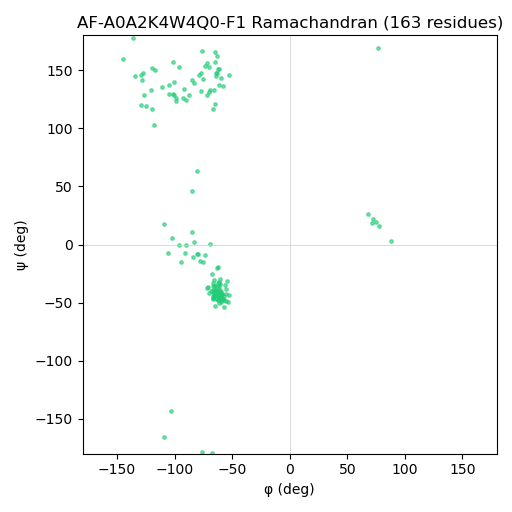5 1.00 97.50 69 SER A N 1
ATOM 527 C CA . SER A 1 69 ? -10.010 4.166 14.183 1.00 97.50 69 SER A CA 1
ATOM 528 C C . SER A 1 69 ? -8.728 4.955 14.460 1.00 97.50 69 SER A C 1
ATOM 530 O O . SER A 1 69 ? -8.652 6.165 14.231 1.00 97.50 69 SER A O 1
ATOM 532 N N . THR A 1 70 ? -7.706 4.291 14.997 1.00 96.88 70 THR A N 1
ATOM 533 C CA . THR A 1 70 ? -6.509 4.989 15.490 1.00 96.88 70 THR A CA 1
ATOM 534 C C . THR A 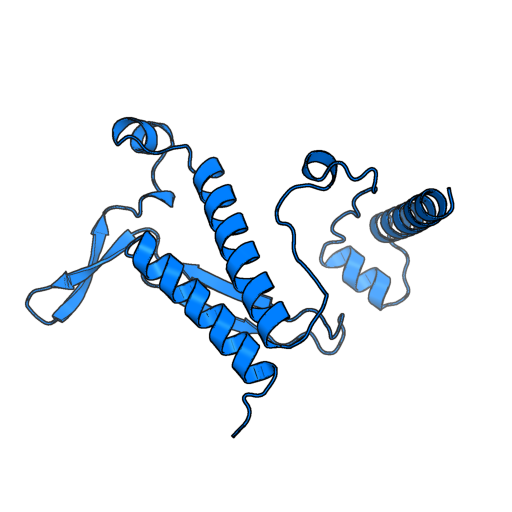1 70 ? -5.783 5.760 14.389 1.00 96.88 70 THR A C 1
ATOM 536 O O . THR A 1 70 ? -5.215 6.817 14.670 1.00 96.88 70 THR A O 1
ATOM 539 N N . ILE A 1 71 ? -5.815 5.280 13.141 1.00 95.75 71 ILE A N 1
ATOM 540 C CA . ILE A 1 71 ? -5.221 5.952 11.973 1.00 95.75 71 ILE A CA 1
ATOM 541 C C . ILE A 1 71 ? -5.934 7.259 11.587 1.00 95.75 71 ILE A C 1
ATOM 543 O O . ILE A 1 71 ? -5.291 8.165 11.073 1.00 95.75 71 ILE A O 1
ATOM 547 N N . GLU A 1 72 ? -7.217 7.403 11.926 1.00 97.38 72 GLU A N 1
ATOM 548 C CA . GLU A 1 72 ? -8.049 8.585 11.633 1.00 97.38 72 GLU A CA 1
ATOM 549 C C . GLU A 1 72 ? -8.012 9.650 12.744 1.00 97.38 72 GLU A C 1
ATOM 551 O O . GLU A 1 72 ? -8.694 10.684 12.692 1.00 97.38 72 GLU A O 1
ATOM 556 N N . LEU A 1 73 ? -7.255 9.388 13.811 1.00 97.56 73 LEU A N 1
ATOM 557 C CA . LEU A 1 73 ? -7.036 10.344 14.887 1.00 97.56 73 LEU A CA 1
ATOM 558 C C . LEU A 1 73 ? -6.019 11.406 14.461 1.00 97.56 73 LEU A C 1
ATOM 560 O O . LEU A 1 73 ? -5.054 11.124 13.756 1.00 97.56 73 LEU A O 1
ATOM 564 N N . SER A 1 74 ? -6.186 12.628 14.971 1.00 97.88 74 SER A N 1
ATOM 565 C CA . SER A 1 74 ? -5.161 13.662 14.814 1.00 97.88 74 SER A CA 1
ATOM 566 C C . SER A 1 74 ? -3.859 13.247 15.500 1.00 97.88 74 SER A C 1
ATOM 568 O O . SER A 1 74 ? -3.883 12.571 16.532 1.00 97.88 74 SER A O 1
ATOM 570 N N . ASP A 1 75 ? -2.719 13.726 15.001 1.00 98.25 75 ASP A N 1
ATOM 571 C CA . ASP A 1 75 ? -1.411 13.422 15.598 1.00 98.25 75 ASP A CA 1
ATOM 572 C C . ASP A 1 75 ? -1.329 13.817 17.078 1.00 98.25 75 ASP A C 1
ATOM 574 O O . ASP A 1 75 ? -0.721 13.116 17.883 1.00 98.25 75 ASP A O 1
ATOM 578 N N . THR A 1 76 ? -1.988 14.909 17.478 1.00 98.31 76 THR A N 1
ATOM 579 C CA . THR A 1 76 ? -2.088 15.298 18.892 1.00 98.31 76 THR A CA 1
ATOM 580 C C . THR A 1 76 ? -2.797 14.229 19.719 1.00 98.31 76 THR A C 1
ATOM 582 O O . THR A 1 76 ? -2.307 13.860 20.787 1.00 98.31 76 THR A O 1
ATOM 585 N N . LYS A 1 77 ? -3.921 13.689 19.231 1.00 97.88 77 LYS A N 1
ATOM 586 C CA . LYS A 1 77 ? -4.645 12.636 19.947 1.00 97.88 77 LYS A CA 1
ATOM 587 C C . LYS A 1 77 ? -3.864 11.323 19.940 1.00 97.88 77 LYS A C 1
ATOM 589 O O . LYS A 1 77 ? -3.775 10.705 20.998 1.00 97.88 77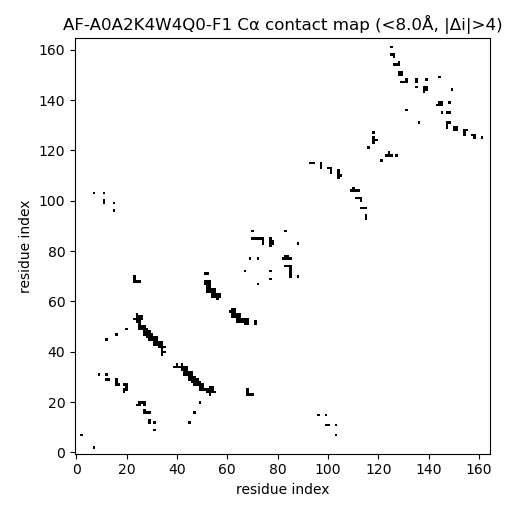 LYS A O 1
ATOM 594 N N . ARG A 1 78 ? -3.254 10.937 18.814 1.00 97.69 78 ARG A N 1
ATOM 595 C CA . ARG A 1 78 ? -2.386 9.748 18.708 1.00 97.69 78 ARG A CA 1
ATOM 596 C C . ARG A 1 78 ? -1.249 9.798 19.731 1.00 97.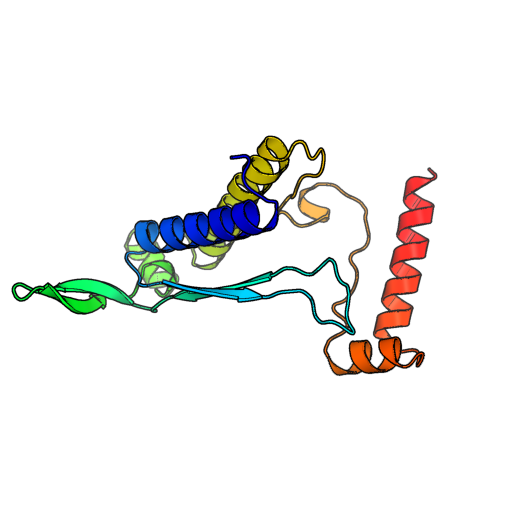69 78 ARG A C 1
ATOM 598 O O . ARG A 1 78 ? -1.115 8.875 20.529 1.00 97.69 78 ARG A O 1
ATOM 605 N N . ARG A 1 79 ? -0.537 10.927 19.821 1.00 97.75 79 ARG A N 1
ATOM 606 C CA . ARG A 1 79 ? 0.513 11.131 20.835 1.00 97.75 79 ARG A CA 1
ATOM 607 C C . ARG A 1 79 ? -0.009 11.023 22.266 1.00 97.75 79 ARG A C 1
ATOM 609 O O . ARG A 1 79 ? 0.649 10.410 23.098 1.00 97.75 79 ARG A O 1
ATOM 616 N N . SER A 1 80 ? -1.200 11.558 22.554 1.00 97.88 80 SER A N 1
ATOM 617 C CA . SER A 1 80 ? -1.789 11.478 23.904 1.00 97.88 80 SER A CA 1
ATOM 618 C C . SER A 1 80 ? -2.086 10.047 24.372 1.00 97.88 80 SER A C 1
ATOM 620 O O . SER A 1 80 ? -2.212 9.821 25.570 1.00 97.88 80 SER A O 1
ATOM 622 N N . VAL A 1 81 ? -2.190 9.089 23.444 1.00 96.25 81 VAL A N 1
ATOM 623 C CA . VAL A 1 81 ? -2.409 7.662 23.732 1.00 96.25 81 VAL A CA 1
ATOM 624 C C . VAL A 1 81 ? -1.168 6.808 23.435 1.00 96.25 81 VAL A C 1
ATOM 626 O O . VAL A 1 81 ? -1.275 5.594 23.300 1.00 96.25 81 VAL A O 1
ATOM 629 N N . GLY A 1 82 ? 0.012 7.431 23.322 1.00 97.19 82 GLY A N 1
ATOM 630 C CA . GLY A 1 82 ? 1.289 6.731 23.147 1.00 97.19 82 GLY A CA 1
ATOM 631 C C . GLY A 1 82 ? 1.562 6.208 21.732 1.00 97.19 82 GLY A C 1
ATOM 632 O O . GLY A 1 82 ? 2.447 5.376 21.558 1.00 97.19 82 GLY A O 1
ATOM 633 N N . LEU A 1 83 ? 0.827 6.676 20.720 1.00 97.00 83 LEU A N 1
ATOM 634 C CA . LEU A 1 83 ? 1.031 6.294 19.321 1.00 97.00 83 LEU A CA 1
ATOM 635 C C . LEU A 1 83 ? 1.909 7.311 18.574 1.00 97.00 83 LEU A C 1
ATOM 637 O O . LEU A 1 83 ? 1.914 8.504 18.890 1.00 97.00 83 LEU A O 1
ATOM 641 N N . GLY A 1 84 ? 2.605 6.834 17.536 1.00 97.19 84 GLY A N 1
ATOM 642 C CA . GLY A 1 84 ? 3.299 7.680 16.556 1.00 97.19 84 GLY A CA 1
ATOM 643 C C . GLY A 1 84 ? 2.332 8.498 15.693 1.00 97.19 84 GLY A C 1
ATOM 644 O O . GLY A 1 84 ? 1.111 8.403 15.843 1.00 97.19 84 GLY A O 1
ATOM 645 N N . SER A 1 85 ? 2.854 9.294 14.762 1.00 97.69 85 SER A N 1
ATOM 646 C CA . SER A 1 85 ? 2.018 10.079 13.841 1.00 97.69 85 SER A CA 1
ATOM 647 C C . SER A 1 85 ? 1.198 9.186 12.900 1.00 97.69 85 SER A C 1
ATOM 649 O O . SER A 1 85 ? 1.460 7.987 12.762 1.00 97.69 85 SER A O 1
ATOM 651 N N . ALA A 1 86 ? 0.195 9.754 12.233 1.00 95.5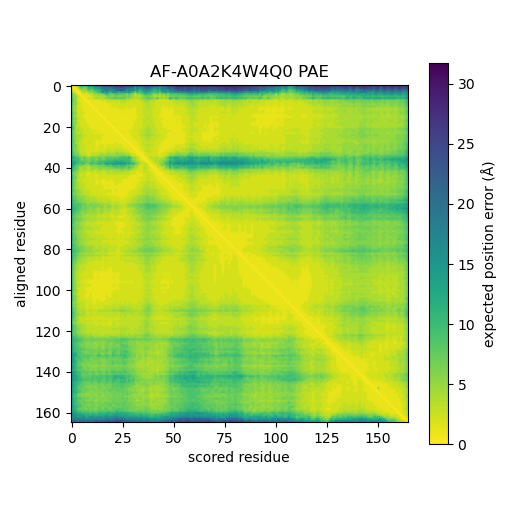0 86 ALA A N 1
ATOM 652 C CA . ALA A 1 86 ? -0.512 9.058 11.158 1.00 95.50 86 ALA A CA 1
ATOM 653 C C . ALA A 1 86 ? 0.435 8.717 9.988 1.00 95.50 86 ALA A C 1
ATOM 655 O O . ALA A 1 86 ? 0.305 7.664 9.369 1.00 95.50 86 ALA A O 1
ATOM 656 N N . ALA A 1 87 ? 1.438 9.562 9.724 1.00 96.50 87 ALA A N 1
ATOM 657 C CA . ALA A 1 87 ? 2.456 9.293 8.709 1.00 96.50 87 ALA A CA 1
ATOM 658 C C . ALA A 1 87 ? 3.314 8.063 9.055 1.00 96.50 87 ALA A C 1
ATOM 660 O O . ALA A 1 87 ? 3.577 7.238 8.178 1.00 96.50 87 ALA A O 1
ATOM 661 N N . ASP A 1 88 ? 3.690 7.894 10.328 1.00 97.00 88 ASP A N 1
ATOM 662 C CA . ASP A 1 88 ? 4.398 6.694 10.796 1.00 97.00 88 ASP A CA 1
ATOM 663 C C . ASP A 1 88 ? 3.543 5.433 10.597 1.00 97.00 88 ASP A C 1
ATOM 665 O O . ASP A 1 88 ? 4.057 4.384 10.203 1.00 97.00 88 ASP A O 1
ATOM 669 N N . GLU A 1 89 ? 2.225 5.542 10.797 1.00 96.81 89 GLU A N 1
ATOM 670 C CA . GLU A 1 89 ? 1.287 4.443 10.547 1.00 96.81 89 GLU A CA 1
ATOM 671 C C . GLU A 1 89 ? 1.231 4.070 9.064 1.00 96.81 89 GLU A C 1
ATOM 673 O O . GLU A 1 89 ? 1.295 2.892 8.723 1.00 96.81 89 GLU A O 1
ATOM 678 N N . VAL A 1 90 ? 1.186 5.058 8.166 1.00 96.81 90 VAL A N 1
ATOM 679 C CA . VAL A 1 90 ? 1.228 4.820 6.715 1.00 96.81 90 VAL A CA 1
ATOM 680 C C . VAL A 1 90 ? 2.524 4.109 6.321 1.00 96.81 90 VAL A C 1
ATOM 682 O O . VAL A 1 90 ? 2.497 3.185 5.506 1.00 96.81 90 VAL A O 1
ATOM 685 N N . VAL A 1 91 ? 3.664 4.485 6.910 1.00 97.69 91 VAL A N 1
ATOM 686 C CA . VAL A 1 91 ? 4.937 3.774 6.700 1.00 97.69 91 VAL A CA 1
ATOM 687 C C . VAL A 1 91 ? 4.854 2.335 7.218 1.00 97.69 91 VAL A C 1
ATOM 689 O O . VAL A 1 91 ? 5.322 1.419 6.542 1.00 97.69 91 VAL A O 1
ATOM 692 N N . ALA A 1 92 ? 4.226 2.102 8.372 1.00 97.44 92 ALA A N 1
ATOM 693 C CA . ALA A 1 92 ? 4.032 0.759 8.911 1.00 97.44 92 ALA A CA 1
ATOM 694 C C . ALA A 1 92 ? 3.116 -0.109 8.027 1.00 97.44 92 ALA A C 1
ATOM 696 O O . ALA A 1 92 ? 3.425 -1.278 7.811 1.00 97.44 92 ALA A O 1
ATOM 697 N N . ILE A 1 93 ? 2.038 0.454 7.470 1.00 98.12 93 ILE A N 1
ATOM 698 C CA . ILE A 1 93 ? 1.152 -0.224 6.507 1.00 98.12 93 ILE A CA 1
ATOM 699 C C . ILE A 1 93 ? 1.918 -0.582 5.230 1.00 98.12 93 ILE A C 1
ATOM 701 O O . ILE A 1 93 ? 1.800 -1.697 4.730 1.00 98.12 93 ILE A O 1
ATOM 705 N N . ARG A 1 94 ? 2.738 0.338 4.709 1.00 98.44 94 ARG A N 1
ATOM 706 C CA . ARG A 1 94 ? 3.568 0.080 3.523 1.00 98.44 94 ARG A CA 1
ATOM 707 C C . ARG A 1 94 ? 4.554 -1.065 3.747 1.00 98.44 94 ARG A C 1
ATOM 709 O O . ARG A 1 94 ? 4.693 -1.913 2.873 1.00 98.44 94 ARG A O 1
ATOM 716 N N . ARG A 1 95 ? 5.183 -1.118 4.924 1.00 98.38 95 ARG A N 1
ATOM 717 C CA . ARG A 1 95 ? 6.069 -2.224 5.320 1.00 98.38 95 ARG A CA 1
ATOM 718 C C . ARG A 1 95 ? 5.316 -3.542 5.491 1.00 98.38 95 ARG A C 1
ATOM 720 O O . ARG A 1 95 ? 5.832 -4.579 5.096 1.00 98.38 95 ARG A O 1
ATOM 727 N N . LEU A 1 96 ? 4.104 -3.510 6.048 1.00 98.50 96 LEU A N 1
ATOM 728 C CA . LEU A 1 96 ? 3.244 -4.691 6.140 1.00 98.50 96 LEU A CA 1
ATOM 729 C C . LEU A 1 96 ? 2.932 -5.244 4.742 1.00 98.50 96 LEU A C 1
ATOM 731 O O . LEU A 1 96 ? 3.150 -6.425 4.490 1.00 98.50 96 LEU A O 1
ATOM 735 N N . TRP A 1 97 ? 2.498 -4.383 3.817 1.00 98.56 97 TRP A N 1
ATOM 736 C CA . TRP A 1 97 ? 2.253 -4.783 2.431 1.00 98.56 97 TRP A CA 1
ATOM 737 C C . TRP A 1 97 ? 3.509 -5.348 1.762 1.00 98.56 97 TRP A C 1
ATOM 739 O O . TRP A 1 97 ? 3.441 -6.401 1.139 1.00 98.56 97 TRP A O 1
ATOM 749 N N . GLU A 1 98 ? 4.660 -4.688 1.920 1.00 98.56 98 GLU A N 1
ATOM 750 C CA . GLU A 1 98 ? 5.949 -5.164 1.406 1.00 98.56 98 GLU A CA 1
ATOM 751 C C . GLU A 1 98 ? 6.254 -6.596 1.868 1.00 98.56 98 GLU A C 1
ATOM 753 O O . GLU A 1 98 ? 6.558 -7.457 1.044 1.00 98.56 98 GLU A O 1
ATOM 758 N N . GLN A 1 99 ? 6.123 -6.872 3.167 1.00 98.62 99 GLN A N 1
ATOM 759 C CA . GLN A 1 99 ? 6.377 -8.196 3.739 1.00 98.62 99 GLN A CA 1
ATOM 760 C C . GLN A 1 99 ? 5.425 -9.254 3.173 1.00 98.62 99 GLN A C 1
ATOM 762 O O . GLN A 1 99 ? 5.871 -10.317 2.739 1.00 98.62 99 GLN A O 1
ATOM 767 N N . MET A 1 100 ? 4.123 -8.958 3.143 1.00 98.56 100 MET A N 1
ATOM 768 C CA . MET A 1 100 ? 3.107 -9.889 2.646 1.00 98.56 100 MET A CA 1
ATOM 769 C C . MET A 1 100 ? 3.272 -10.159 1.148 1.00 98.56 100 MET A C 1
ATOM 771 O O . MET A 1 100 ? 3.242 -11.312 0.719 1.00 98.56 100 MET A O 1
ATOM 775 N N . ALA A 1 101 ? 3.500 -9.114 0.353 1.00 97.94 101 ALA A N 1
ATOM 776 C CA . ALA A 1 101 ? 3.693 -9.239 -1.084 1.00 97.94 101 ALA A CA 1
ATOM 777 C C . ALA A 1 101 ? 4.991 -9.988 -1.420 1.00 97.94 101 ALA A C 1
ATOM 779 O O . ALA A 1 101 ? 4.976 -10.855 -2.288 1.00 97.94 101 ALA A O 1
ATOM 780 N N . ASN A 1 102 ? 6.092 -9.731 -0.707 1.00 98.38 102 ASN A N 1
ATOM 781 C CA . ASN A 1 102 ? 7.346 -10.465 -0.901 1.00 98.38 102 ASN A CA 1
ATOM 782 C C . ASN A 1 102 ? 7.220 -11.946 -0.535 1.00 98.38 102 ASN A C 1
ATOM 784 O O . ASN A 1 102 ? 7.733 -12.790 -1.266 1.00 98.38 102 ASN A O 1
ATOM 788 N N . ARG A 1 103 ? 6.493 -12.274 0.540 1.00 97.81 103 ARG A N 1
ATOM 789 C CA . ARG A 1 103 ? 6.164 -13.663 0.889 1.00 97.81 103 ARG A CA 1
ATOM 790 C C . ARG A 1 103 ? 5.346 -14.335 -0.216 1.00 97.81 103 ARG A C 1
ATOM 792 O O . ARG A 1 103 ? 5.626 -15.470 -0.583 1.00 97.81 103 ARG A O 1
ATOM 799 N N . ALA A 1 104 ? 4.348 -13.642 -0.762 1.00 96.62 104 ALA A N 1
ATOM 800 C CA . ALA A 1 104 ? 3.544 -14.169 -1.861 1.00 96.62 104 ALA A CA 1
ATOM 801 C C . ALA A 1 104 ? 4.378 -14.383 -3.137 1.00 96.62 104 ALA A C 1
ATOM 803 O O . A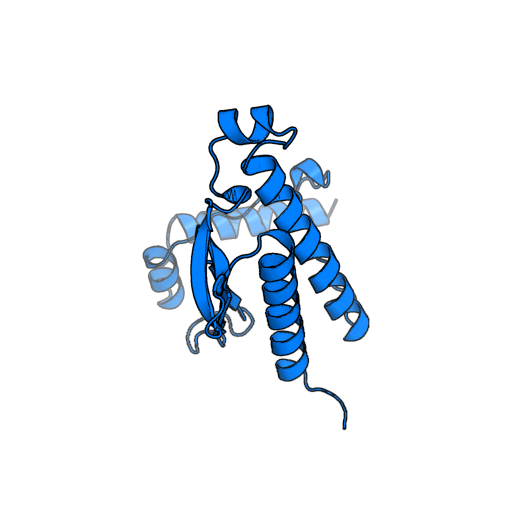LA A 1 104 ? 4.220 -15.404 -3.801 1.00 96.62 104 ALA A O 1
ATOM 804 N N . LEU A 1 105 ? 5.299 -13.463 -3.453 1.00 96.19 105 LEU A N 1
ATOM 805 C CA . LEU A 1 105 ? 6.242 -13.611 -4.567 1.00 96.19 105 LEU A CA 1
ATOM 806 C C . LEU A 1 105 ? 7.155 -14.827 -4.373 1.00 96.19 105 LEU A C 1
ATOM 808 O O . LEU A 1 105 ? 7.314 -15.615 -5.301 1.00 96.19 105 LEU A O 1
ATOM 812 N N . GLU A 1 106 ? 7.704 -15.015 -3.173 1.00 96.50 106 GLU A N 1
ATOM 813 C CA . GLU A 1 106 ? 8.524 -16.181 -2.830 1.00 96.50 106 GLU A CA 1
ATOM 814 C C . GLU A 1 106 ? 7.740 -17.494 -2.965 1.00 96.50 106 GLU A C 1
ATOM 816 O O . GLU A 1 106 ? 8.202 -18.417 -3.633 1.00 96.50 106 GLU A O 1
ATOM 821 N N . ASN A 1 107 ? 6.521 -17.560 -2.421 1.00 94.81 107 ASN A N 1
ATOM 822 C CA . ASN A 1 107 ? 5.648 -18.732 -2.540 1.00 94.81 107 ASN A CA 1
ATOM 823 C C . ASN A 1 107 ? 5.289 -19.062 -4.000 1.00 94.81 107 ASN A C 1
ATOM 825 O O . ASN A 1 107 ? 5.069 -20.225 -4.334 1.00 94.81 107 ASN A O 1
ATOM 829 N N . ALA A 1 108 ? 5.230 -18.049 -4.867 1.00 93.88 108 ALA A N 1
ATOM 830 C CA . ALA A 1 108 ? 4.998 -18.205 -6.300 1.00 93.88 108 ALA A CA 1
ATOM 831 C C . ALA A 1 108 ? 6.276 -18.545 -7.096 1.00 93.88 108 ALA A C 1
ATOM 833 O O . ALA A 1 108 ? 6.216 -18.648 -8.320 1.00 93.88 108 ALA A O 1
ATOM 834 N N . GLY A 1 109 ? 7.429 -18.698 -6.433 1.00 95.06 109 GLY A N 1
ATOM 835 C CA . GLY A 1 109 ? 8.714 -18.988 -7.075 1.00 95.06 109 GLY A CA 1
ATOM 836 C C . GLY A 1 109 ? 9.311 -17.805 -7.843 1.00 95.06 109 GLY A C 1
ATOM 837 O O . GLY A 1 109 ? 10.105 -18.010 -8.755 1.00 95.06 109 GLY A O 1
ATOM 838 N N . SER A 1 110 ? 8.914 -16.571 -7.519 1.00 95.25 110 SER A N 1
ATOM 839 C CA . SER A 1 110 ? 9.430 -15.356 -8.150 1.00 95.25 110 SER A CA 1
ATOM 840 C C . SER A 1 110 ? 10.626 -14.790 -7.382 1.00 95.25 110 SER A C 1
ATOM 842 O O . SER A 1 110 ? 10.556 -14.564 -6.172 1.00 95.25 110 SER A O 1
ATOM 844 N N . ASP A 1 111 ? 11.682 -14.427 -8.111 1.00 96.44 111 ASP A N 1
ATOM 845 C CA . ASP A 1 111 ? 12.858 -13.736 -7.561 1.00 96.44 111 ASP A CA 1
ATOM 846 C C . ASP A 1 111 ? 12.625 -12.234 -7.332 1.00 96.44 111 ASP A C 1
ATOM 848 O O . ASP A 1 111 ? 13.391 -11.575 -6.629 1.00 96.44 111 ASP A O 1
ATOM 852 N N . ALA A 1 112 ? 11.548 -11.668 -7.891 1.00 95.69 112 ALA A N 1
ATOM 853 C CA . ALA A 1 112 ? 11.212 -10.260 -7.696 1.00 95.69 112 ALA A CA 1
ATOM 854 C C . ALA A 1 112 ? 10.983 -9.929 -6.212 1.00 95.69 112 ALA A C 1
ATOM 856 O O . ALA A 1 112 ? 10.388 -10.714 -5.469 1.00 95.69 112 ALA A O 1
ATOM 857 N N . ARG A 1 113 ? 11.411 -8.736 -5.791 1.00 96.81 113 ARG A N 1
ATOM 858 C CA . ARG A 1 113 ? 11.167 -8.195 -4.450 1.00 96.81 113 ARG A CA 1
ATOM 859 C C . ARG A 1 113 ? 10.714 -6.743 -4.535 1.00 96.81 113 ARG A C 1
ATOM 861 O O . ARG A 1 113 ? 11.140 -5.987 -5.406 1.00 96.81 113 ARG A O 1
ATOM 868 N N . ILE A 1 114 ? 9.832 -6.378 -3.620 1.00 96.88 114 ILE A N 1
ATOM 869 C CA . ILE A 1 114 ? 9.323 -5.032 -3.395 1.00 96.88 114 ILE A CA 1
ATOM 870 C C . ILE A 1 114 ? 10.075 -4.445 -2.204 1.00 96.88 114 ILE A C 1
ATOM 872 O O . ILE A 1 114 ? 10.295 -5.133 -1.211 1.00 96.88 114 ILE A O 1
ATOM 876 N N . ASP A 1 115 ? 10.426 -3.167 -2.299 1.00 97.50 115 ASP A N 1
ATOM 877 C CA . ASP A 1 115 ? 10.931 -2.369 -1.186 1.00 97.50 115 ASP A CA 1
ATOM 878 C C . ASP A 1 115 ? 10.117 -1.074 -1.129 1.00 97.50 115 ASP A C 1
ATOM 880 O O . ASP A 1 115 ? 10.040 -0.320 -2.104 1.00 97.50 115 ASP A O 1
ATOM 884 N N . SER A 1 116 ? 9.444 -0.848 -0.005 1.00 97.31 116 SER A N 1
ATOM 885 C CA . SER A 1 116 ? 8.531 0.277 0.197 1.00 97.31 116 SER A CA 1
ATOM 886 C C . SER A 1 116 ? 9.236 1.595 0.521 1.00 97.31 116 SER A C 1
ATOM 888 O O . SER A 1 116 ? 8.589 2.650 0.574 1.00 97.31 116 SER A O 1
ATOM 890 N N . ARG A 1 117 ? 10.552 1.566 0.755 1.00 96.31 117 ARG A N 1
ATOM 891 C CA . ARG A 1 117 ? 11.366 2.761 0.987 1.00 96.31 117 ARG A CA 1
ATOM 892 C C . ARG A 1 117 ? 11.543 3.534 -0.319 1.00 96.31 117 ARG A C 1
ATOM 894 O O . ARG A 1 117 ? 11.479 2.979 -1.409 1.00 96.31 117 ARG A O 1
ATOM 901 N N . SER A 1 118 ? 11.809 4.834 -0.221 1.00 94.31 118 SER A N 1
ATOM 902 C CA . SER A 1 118 ? 12.212 5.616 -1.395 1.00 94.31 118 SER A CA 1
ATOM 903 C C . SER A 1 118 ? 13.568 5.146 -1.930 1.00 94.31 118 SER A C 1
ATOM 905 O O . SER A 1 118 ? 14.380 4.635 -1.162 1.00 94.31 118 SER A O 1
ATOM 907 N N . LEU A 1 119 ? 13.856 5.398 -3.212 1.00 94.12 119 LEU A N 1
ATOM 908 C CA . LEU A 1 119 ? 15.150 5.054 -3.830 1.00 94.12 119 LEU A CA 1
ATOM 909 C C . LEU A 1 119 ? 16.331 5.606 -3.019 1.00 94.12 119 LEU A C 1
ATOM 911 O O . LEU A 1 119 ? 17.248 4.868 -2.673 1.00 94.12 119 LEU A O 1
ATOM 915 N N . LYS A 1 120 ? 16.225 6.863 -2.565 1.00 93.75 120 LYS A N 1
ATOM 916 C CA . LYS A 1 120 ? 17.203 7.481 -1.659 1.00 93.75 120 LYS A CA 1
ATOM 917 C C . LYS A 1 120 ? 17.398 6.692 -0.358 1.00 93.75 120 LYS A C 1
ATOM 919 O O . LYS A 1 120 ? 18.525 6.515 0.082 1.00 93.75 120 LYS A O 1
ATOM 924 N N . ALA A 1 121 ? 16.321 6.226 0.275 1.00 94.62 121 ALA A N 1
ATOM 925 C CA . ALA A 1 121 ? 16.396 5.451 1.517 1.00 94.62 121 ALA A CA 1
ATOM 926 C C . ALA A 1 121 ? 16.860 3.995 1.305 1.00 94.62 121 ALA A C 1
ATOM 928 O O . ALA A 1 121 ? 17.246 3.332 2.269 1.00 94.62 121 ALA A O 1
ATOM 929 N N . GLN A 1 122 ? 16.837 3.509 0.063 1.00 95.56 122 GLN A N 1
ATOM 930 C CA . GLN A 1 122 ? 17.483 2.263 -0.355 1.00 95.56 122 GLN A CA 1
ATOM 931 C C . GLN A 1 122 ? 18.972 2.468 -0.686 1.00 95.56 122 GLN A C 1
ATOM 933 O O . GLN A 1 122 ? 19.694 1.489 -0.838 1.00 95.56 122 GLN A O 1
ATOM 938 N N . GLY A 1 123 ? 19.439 3.720 -0.779 1.00 95.12 123 GLY A N 1
ATOM 939 C CA . GLY A 1 123 ? 20.794 4.046 -1.227 1.00 95.12 123 GLY A CA 1
ATOM 940 C C . GLY A 1 123 ? 20.988 3.892 -2.737 1.00 95.12 123 GLY A C 1
ATOM 941 O O . GLY A 1 123 ? 22.120 3.767 -3.187 1.00 95.12 123 GLY A O 1
ATOM 942 N N . LEU A 1 124 ? 19.899 3.881 -3.511 1.00 92.81 124 LEU A N 1
ATOM 943 C CA . LEU A 1 124 ? 19.942 3.763 -4.963 1.00 92.81 124 LEU A CA 1
ATOM 944 C C . LEU A 1 124 ? 20.012 5.147 -5.600 1.00 92.81 124 LEU A C 1
ATOM 946 O O . LEU A 1 124 ? 19.113 5.969 -5.401 1.00 92.81 124 LEU A O 1
ATOM 950 N N . ASP A 1 125 ? 21.027 5.358 -6.430 1.00 91.56 125 ASP A N 1
ATOM 951 C CA . ASP A 1 125 ? 21.185 6.563 -7.246 1.00 91.56 125 ASP A CA 1
ATOM 952 C C . ASP A 1 125 ? 20.402 6.452 -8.561 1.00 91.56 125 ASP A C 1
ATOM 954 O O . ASP A 1 125 ? 20.906 6.687 -9.649 1.00 91.56 125 ASP A O 1
ATOM 958 N N . ARG A 1 126 ? 19.150 5.996 -8.466 1.00 94.06 126 ARG A N 1
ATOM 959 C CA . ARG A 1 126 ? 18.249 5.868 -9.611 1.00 94.06 126 ARG A CA 1
ATOM 960 C C . ARG A 1 126 ? 17.288 7.046 -9.626 1.00 94.06 126 ARG A C 1
ATOM 962 O O . ARG A 1 126 ? 16.593 7.299 -8.639 1.00 94.06 126 ARG A O 1
ATOM 969 N N . GLU A 1 127 ? 17.182 7.721 -10.761 1.00 94.50 127 GLU A N 1
ATOM 970 C CA . GLU A 1 127 ? 16.215 8.791 -10.963 1.00 94.50 127 GLU A CA 1
ATOM 971 C C . GLU A 1 127 ? 14.783 8.231 -11.004 1.00 94.50 127 GLU A C 1
ATOM 973 O O . GLU A 1 127 ? 14.489 7.236 -11.678 1.00 94.50 127 GLU A O 1
ATOM 978 N N . ALA A 1 128 ? 13.868 8.871 -10.272 1.00 93.81 128 ALA A N 1
ATOM 979 C CA . ALA A 1 128 ? 12.461 8.487 -10.243 1.00 93.81 128 ALA A CA 1
ATOM 980 C C . ALA A 1 128 ? 11.694 9.077 -11.435 1.00 93.81 128 ALA A C 1
ATOM 982 O O . ALA A 1 128 ? 11.835 10.252 -11.769 1.00 93.81 128 ALA A O 1
ATOM 983 N N . THR A 1 129 ? 10.806 8.283 -12.032 1.00 94.56 129 THR A N 1
ATOM 984 C CA . THR A 1 129 ? 9.876 8.762 -13.062 1.00 94.56 129 THR A CA 1
ATOM 985 C C . THR A 1 129 ? 8.754 9.612 -12.463 1.00 94.56 129 THR A C 1
ATOM 987 O O . THR A 1 129 ? 8.325 9.397 -11.328 1.00 94.56 129 THR A O 1
ATOM 990 N N . MET A 1 130 ? 8.192 10.513 -13.261 1.00 93.75 130 MET A N 1
ATOM 991 C CA . MET A 1 130 ? 7.006 11.295 -12.924 1.00 93.75 130 MET A CA 1
ATOM 992 C C . MET A 1 130 ? 5.714 10.533 -13.236 1.00 93.75 130 MET A C 1
ATOM 994 O O . MET A 1 130 ? 5.581 9.884 -14.277 1.00 93.75 130 MET A O 1
ATOM 998 N N . HIS A 1 131 ? 4.709 10.670 -12.366 1.00 92.44 131 HIS A N 1
ATOM 999 C CA . HIS A 1 131 ? 3.363 10.188 -12.666 1.00 92.44 131 HIS A CA 1
ATOM 1000 C C . HIS A 1 131 ? 2.768 10.981 -13.842 1.00 92.44 131 HIS A C 1
ATOM 1002 O O . HIS A 1 131 ? 2.620 12.202 -13.766 1.00 92.44 131 HIS A O 1
ATOM 1008 N N . LEU A 1 132 ? 2.403 10.289 -14.925 1.00 92.06 132 LEU A N 1
ATOM 1009 C CA . LEU A 1 132 ? 1.871 10.931 -16.132 1.00 92.06 132 LEU A CA 1
ATOM 1010 C C . LEU A 1 132 ? 0.526 11.628 -15.872 1.00 92.06 132 LEU A C 1
ATOM 1012 O O . LEU A 1 132 ? 0.299 12.749 -16.334 1.00 92.06 132 LEU A O 1
ATOM 1016 N N . GLY A 1 133 ? -0.357 10.998 -15.097 1.00 90.75 133 GLY A N 1
ATOM 1017 C CA . GLY A 1 133 ? -1.757 11.401 -14.987 1.00 90.75 133 GLY A CA 1
ATOM 1018 C C . GLY A 1 133 ? -2.591 10.969 -16.203 1.00 90.75 133 GLY A C 1
ATOM 1019 O O . GLY A 1 133 ? -2.041 10.521 -17.214 1.00 90.75 133 GLY A O 1
ATOM 1020 N N . PRO A 1 134 ? -3.928 11.088 -16.125 1.00 90.06 134 PRO A N 1
ATOM 1021 C CA . PRO A 1 134 ? -4.838 10.528 -17.126 1.00 90.06 134 PRO A CA 1
ATOM 1022 C C . PRO A 1 134 ? -4.671 11.162 -18.512 1.00 90.06 134 PRO A C 1
ATOM 1024 O O . PRO A 1 134 ? -4.626 10.443 -19.504 1.00 90.06 134 PRO A O 1
ATOM 1027 N N . VAL A 1 135 ? -4.509 12.489 -18.581 1.00 93.12 135 VAL A N 1
ATOM 1028 C CA . VAL A 1 135 ? -4.395 13.228 -19.852 1.00 93.12 135 VAL A CA 1
ATOM 1029 C C . VAL A 1 135 ? -3.127 12.844 -20.614 1.00 93.12 135 VAL A C 1
ATOM 1031 O O . VAL A 1 135 ? -3.209 12.436 -21.767 1.00 93.12 135 VAL A O 1
ATOM 1034 N N . ALA A 1 136 ? -1.958 12.916 -19.968 1.00 94.00 136 ALA A N 1
ATOM 1035 C CA . ALA A 1 136 ? -0.700 12.547 -20.616 1.00 94.00 136 ALA A CA 1
ATOM 1036 C C . ALA A 1 136 ? -0.668 11.052 -20.976 1.00 94.00 136 ALA A C 1
ATOM 1038 O O . ALA A 1 136 ? -0.184 10.694 -22.042 1.00 94.00 136 ALA A O 1
ATOM 1039 N N . SER A 1 137 ? -1.251 10.182 -20.141 1.00 90.56 137 SER A N 1
ATOM 1040 C CA . SER A 1 137 ? -1.356 8.751 -20.460 1.00 90.56 137 SER A CA 1
ATOM 1041 C C . SER A 1 137 ? -2.207 8.485 -21.709 1.00 90.56 137 SER A C 1
ATOM 1043 O O . SER A 1 137 ? -1.848 7.628 -22.511 1.00 90.56 137 SER A O 1
ATOM 1045 N N . ASP A 1 138 ? -3.326 9.199 -21.891 1.00 90.94 138 ASP A N 1
ATOM 1046 C CA . ASP A 1 138 ? -4.162 9.089 -23.099 1.00 90.94 138 ASP A CA 1
ATOM 1047 C C . ASP A 1 138 ? -3.451 9.652 -24.339 1.00 90.94 138 ASP A C 1
ATOM 1049 O O . ASP A 1 138 ? -3.495 9.032 -25.401 1.00 90.94 138 ASP A O 1
ATOM 1053 N N . MET A 1 139 ? -2.735 10.774 -24.206 1.00 93.56 139 MET A N 1
ATOM 1054 C CA . MET A 1 139 ? -1.908 11.317 -25.290 1.00 93.56 139 MET A CA 1
ATOM 1055 C C . MET A 1 139 ? -0.872 10.295 -25.770 1.00 93.56 139 MET A C 1
ATOM 1057 O O . MET A 1 139 ? -0.865 9.952 -26.954 1.00 93.56 139 MET A O 1
ATOM 1061 N N . GLU A 1 140 ? -0.063 9.759 -24.852 1.00 92.88 140 GLU A N 1
ATOM 1062 C CA . GLU A 1 140 ? 0.999 8.795 -25.168 1.00 92.88 140 GLU A CA 1
ATOM 1063 C C . GLU A 1 140 ? 0.421 7.509 -25.777 1.00 92.88 140 GLU A C 1
ATOM 1065 O O . GLU A 1 140 ? 0.959 6.990 -26.754 1.00 92.88 140 GLU A O 1
ATOM 1070 N N . ARG A 1 141 ? -0.735 7.034 -25.289 1.00 89.12 141 ARG A N 1
ATOM 1071 C CA . ARG A 1 141 ? -1.434 5.868 -25.861 1.00 89.12 141 ARG A CA 1
ATOM 1072 C C . ARG A 1 141 ? -1.856 6.085 -27.313 1.00 89.12 141 ARG A C 1
ATOM 1074 O O . ARG A 1 141 ? -1.837 5.150 -28.106 1.00 89.12 141 ARG A O 1
ATOM 1081 N N . ARG A 1 142 ? -2.224 7.315 -27.676 1.00 91.69 142 ARG A N 1
ATOM 1082 C CA . ARG A 1 142 ? -2.574 7.702 -29.053 1.00 91.69 142 ARG A CA 1
ATOM 1083 C C . ARG A 1 142 ? -1.350 8.066 -29.900 1.00 91.69 142 ARG A C 1
ATOM 1085 O O . ARG A 1 142 ? -1.518 8.633 -30.977 1.00 91.69 142 ARG A O 1
ATOM 1092 N N . GLY A 1 143 ? -0.137 7.795 -29.415 1.00 93.00 143 GLY A N 1
ATOM 1093 C CA . GLY A 1 143 ? 1.113 8.124 -30.101 1.00 93.00 143 GLY A CA 1
ATOM 1094 C C . GLY A 1 143 ? 1.435 9.620 -30.126 1.00 93.00 143 GLY A C 1
ATOM 1095 O O . GLY A 1 143 ? 2.222 10.059 -30.961 1.00 93.00 143 GLY A O 1
ATOM 1096 N N . LYS A 1 144 ? 0.822 10.423 -29.247 1.00 95.75 144 LYS A N 1
ATOM 1097 C CA . LYS A 1 144 ? 1.118 11.853 -29.098 1.00 95.75 144 LYS A CA 1
ATOM 1098 C C . LYS A 1 144 ? 2.055 12.057 -27.914 1.00 95.75 144 LYS A C 1
ATOM 1100 O O . LYS A 1 144 ? 1.722 11.678 -26.794 1.00 95.75 144 LYS A O 1
ATOM 1105 N N . ALA A 1 145 ? 3.196 12.692 -28.162 1.00 95.00 145 ALA A N 1
ATOM 1106 C CA . ALA A 1 145 ? 4.154 13.012 -27.112 1.00 95.00 145 ALA A CA 1
ATOM 1107 C C . ALA A 1 145 ? 3.562 13.993 -26.088 1.00 95.00 145 ALA A C 1
ATOM 1109 O O . ALA A 1 145 ? 2.790 14.892 -26.431 1.00 95.00 145 ALA A O 1
ATOM 1110 N N . SER A 1 146 ? 3.946 13.809 -24.831 1.00 96.62 146 SER A N 1
ATOM 1111 C CA . SER A 1 146 ? 3.630 14.667 -23.697 1.00 96.62 146 SER A CA 1
ATOM 1112 C C . SER A 1 146 ? 4.911 15.047 -22.958 1.00 96.62 146 SER A C 1
ATOM 1114 O O . SER A 1 146 ? 5.820 14.226 -22.829 1.00 96.62 146 SER A O 1
ATOM 1116 N N . ASP A 1 147 ? 4.953 16.247 -22.376 1.00 96.06 147 ASP A N 1
ATOM 1117 C CA . ASP A 1 147 ? 6.130 16.729 -21.636 1.00 96.06 147 ASP A CA 1
ATOM 1118 C C . ASP A 1 147 ? 6.557 15.769 -20.513 1.00 96.06 147 ASP A C 1
ATOM 1120 O O . ASP A 1 147 ? 7.743 15.536 -20.275 1.00 96.06 147 ASP A O 1
ATOM 1124 N N . ARG A 1 148 ? 5.579 15.161 -19.825 1.00 94.81 148 ARG A N 1
ATOM 1125 C CA . ARG A 1 148 ? 5.842 14.170 -18.770 1.00 94.81 148 ARG A CA 1
ATOM 1126 C C . ARG A 1 148 ? 6.354 12.844 -19.332 1.00 94.81 148 ARG A C 1
ATOM 1128 O O . ARG A 1 148 ? 7.216 12.227 -18.711 1.00 94.81 148 ARG A O 1
ATOM 1135 N N . GLY A 1 149 ? 5.848 12.406 -20.485 1.00 95.81 149 GLY A N 1
ATOM 1136 C CA . GLY A 1 149 ? 6.346 11.218 -21.178 1.00 95.81 149 GLY A CA 1
ATOM 1137 C C . GLY A 1 149 ? 7.782 11.405 -21.656 1.00 95.81 149 GLY A C 1
ATOM 1138 O O . GLY A 1 149 ? 8.616 10.529 -21.435 1.00 95.81 149 GLY A O 1
ATOM 1139 N N . ASP A 1 150 ? 8.103 12.576 -22.208 1.00 96.88 150 ASP A N 1
ATOM 1140 C CA . ASP A 1 150 ? 9.468 12.936 -22.599 1.00 96.88 150 ASP A CA 1
ATOM 1141 C C . ASP A 1 150 ? 10.407 12.998 -21.395 1.00 96.88 150 ASP A C 1
ATOM 1143 O O . ASP A 1 150 ? 11.525 12.484 -21.457 1.00 96.88 150 ASP A O 1
ATOM 1147 N N . GLY A 1 151 ? 9.945 13.557 -20.273 1.00 96.62 151 GLY A N 1
ATOM 1148 C CA . GLY A 1 151 ? 10.675 13.518 -19.006 1.00 96.62 151 GLY A CA 1
ATOM 1149 C C . GLY A 1 151 ? 10.993 12.089 -18.557 1.00 96.62 151 GLY A C 1
ATOM 1150 O O . GLY A 1 151 ? 12.143 11.780 -18.260 1.00 96.62 151 GLY A O 1
ATOM 1151 N N . ASN A 1 152 ? 10.009 11.187 -18.584 1.00 96.38 152 ASN A N 1
ATOM 1152 C CA . ASN A 1 152 ? 10.211 9.788 -18.196 1.00 96.38 152 ASN A CA 1
ATOM 1153 C C . ASN A 1 152 ? 11.133 9.025 -19.158 1.00 96.38 152 ASN A C 1
ATOM 1155 O O . ASN A 1 152 ? 11.926 8.201 -18.705 1.00 96.38 152 ASN A O 1
ATOM 1159 N N . ARG A 1 153 ? 11.072 9.308 -20.467 1.00 96.50 153 ARG A N 1
ATOM 1160 C CA . ARG A 1 153 ? 12.016 8.756 -21.453 1.00 96.50 153 ARG A CA 1
ATOM 1161 C C . ARG A 1 153 ? 13.452 9.195 -21.155 1.00 96.50 153 ARG A C 1
ATOM 1163 O O . ARG A 1 153 ? 14.347 8.359 -21.191 1.00 96.50 153 ARG A O 1
ATOM 1170 N N . LYS A 1 154 ? 13.672 10.470 -20.810 1.00 96.44 154 LYS A N 1
ATOM 1171 C CA . LYS A 1 154 ? 14.996 10.981 -20.405 1.00 96.44 154 LYS A CA 1
ATOM 1172 C C . LYS A 1 154 ? 15.503 10.305 -19.130 1.00 96.44 154 LYS A C 1
ATOM 1174 O O . LYS A 1 154 ? 16.625 9.818 -19.124 1.00 96.44 154 LYS A O 1
ATOM 1179 N N . VAL A 1 155 ? 14.657 10.191 -18.104 1.00 96.12 155 VAL A N 1
ATOM 1180 C CA . VAL A 1 155 ? 14.979 9.463 -16.861 1.00 96.12 155 VAL A CA 1
ATOM 1181 C C . VAL A 1 155 ? 15.393 8.016 -17.152 1.00 96.12 155 VAL A C 1
ATOM 1183 O O . VAL A 1 155 ? 16.369 7.528 -16.592 1.00 96.12 155 VAL A O 1
ATOM 1186 N N . ALA A 1 156 ? 14.689 7.325 -18.055 1.00 94.25 156 ALA A N 1
ATOM 1187 C CA . ALA A 1 156 ? 15.038 5.958 -18.436 1.00 94.25 156 ALA A CA 1
ATOM 1188 C C . ALA A 1 156 ? 16.422 5.869 -19.102 1.00 94.25 156 ALA A C 1
ATOM 1190 O O . ALA A 1 156 ? 17.187 4.961 -18.786 1.00 94.25 156 ALA A O 1
ATOM 1191 N N . VAL A 1 157 ? 16.759 6.823 -19.978 1.00 95.75 157 VAL A N 1
ATOM 1192 C CA . VAL A 1 157 ? 18.089 6.908 -20.601 1.00 95.75 157 VAL A CA 1
ATOM 1193 C C . VAL A 1 157 ? 19.172 7.166 -19.550 1.00 95.75 157 VAL A C 1
ATOM 1195 O O . VAL A 1 157 ? 20.173 6.457 -19.545 1.00 95.75 157 VAL A O 1
ATOM 1198 N N . ASN A 1 158 ? 18.960 8.116 -18.635 1.00 94.62 158 ASN A N 1
ATOM 1199 C CA . ASN A 1 158 ? 19.919 8.427 -17.570 1.00 94.62 158 ASN A CA 1
ATOM 1200 C C . ASN A 1 158 ? 20.182 7.206 -16.678 1.00 94.62 158 ASN A C 1
ATOM 1202 O O . ASN A 1 158 ? 21.332 6.840 -16.452 1.00 94.62 158 ASN A O 1
ATOM 1206 N N . ASN A 1 159 ? 19.120 6.528 -16.236 1.00 94.88 159 ASN A N 1
ATOM 1207 C CA . ASN A 1 159 ? 19.238 5.327 -15.412 1.00 94.88 159 ASN A C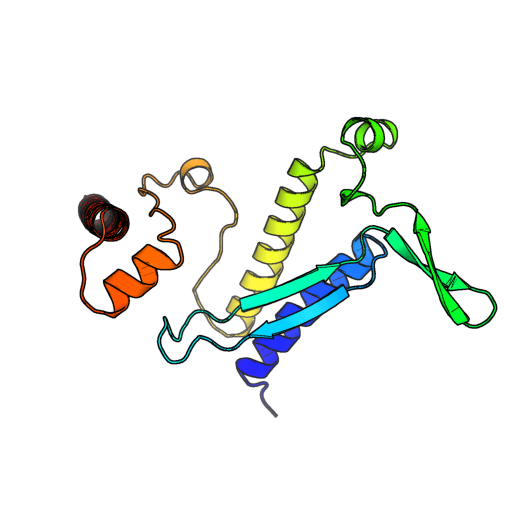A 1
ATOM 1208 C C . ASN A 1 159 ? 19.987 4.199 -16.140 1.00 94.88 159 ASN A C 1
ATOM 1210 O O . ASN A 1 159 ? 20.846 3.559 -15.544 1.00 94.88 159 ASN A O 1
ATOM 1214 N N . ALA A 1 160 ? 19.723 3.992 -17.434 1.00 92.62 160 ALA A N 1
ATOM 1215 C CA . ALA A 1 160 ? 20.431 2.986 -18.226 1.00 92.62 160 ALA A CA 1
ATOM 1216 C C . ALA A 1 160 ? 21.924 3.310 -18.412 1.00 92.62 160 ALA A C 1
ATOM 1218 O O . ALA A 1 160 ? 22.733 2.394 -18.531 1.00 92.62 160 ALA A O 1
ATOM 1219 N N . MET A 1 161 ? 22.300 4.594 -18.442 1.00 91.25 161 MET A N 1
ATOM 1220 C CA . MET A 1 161 ? 23.708 5.007 -18.473 1.00 91.25 161 MET A CA 1
ATOM 1221 C C . MET A 1 161 ? 24.411 4.745 -17.135 1.00 91.25 161 MET A C 1
ATOM 1223 O O . MET A 1 161 ? 25.571 4.345 -17.139 1.00 91.25 161 MET A O 1
ATOM 1227 N N . LEU A 1 162 ? 23.720 4.932 -16.006 1.00 87.50 162 LEU A N 1
ATOM 1228 C CA . LEU A 1 162 ? 24.270 4.664 -14.671 1.00 87.50 162 LEU A CA 1
ATOM 1229 C C . LEU A 1 162 ? 24.535 3.171 -14.430 1.00 87.50 162 LEU A C 1
ATOM 1231 O O . LEU A 1 162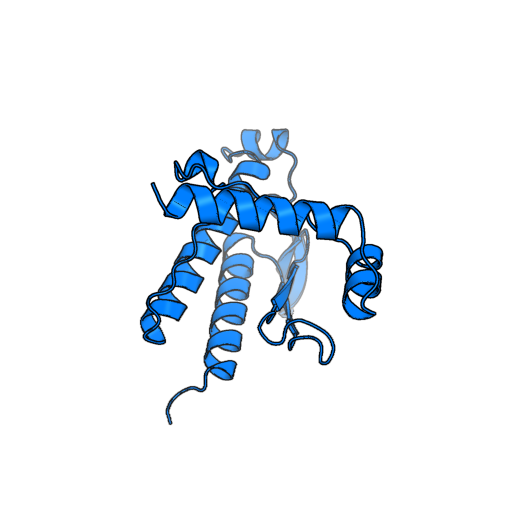 ? 25.498 2.829 -13.758 1.00 87.50 162 LEU A O 1
ATOM 1235 N N . GLU A 1 163 ? 23.720 2.284 -15.004 1.00 82.06 163 GLU A N 1
ATOM 1236 C CA . GLU A 1 163 ? 23.883 0.825 -14.885 1.00 82.06 163 GLU A CA 1
ATOM 1237 C C . GLU A 1 163 ? 25.058 0.257 -15.714 1.00 82.06 163 GLU A C 1
ATOM 1239 O O . GLU A 1 163 ? 25.388 -0.920 -15.578 1.00 82.06 163 GLU A O 1
ATOM 1244 N N . GLN A 1 164 ? 25.688 1.063 -16.578 1.00 75.06 164 GLN A N 1
ATOM 1245 C CA . GLN A 1 164 ? 26.823 0.655 -17.424 1.00 75.06 164 GLN A CA 1
ATOM 1246 C C . GLN A 1 164 ? 28.201 1.014 -16.840 1.00 75.06 164 GLN A C 1
ATOM 1248 O O . GLN A 1 164 ? 29.215 0.729 -17.480 1.00 75.06 164 GLN A O 1
ATOM 1253 N N . ILE A 1 165 ? 28.241 1.653 -15.667 1.00 57.62 165 ILE A N 1
ATOM 1254 C CA . ILE A 1 165 ? 29.456 2.096 -14.962 1.00 57.62 165 ILE A CA 1
ATOM 1255 C C . ILE A 1 165 ? 29.764 1.124 -13.824 1.00 57.62 165 ILE A C 1
ATOM 1257 O O . ILE A 1 165 ? 30.951 0.748 -13.694 1.00 57.62 165 ILE A O 1
#